Protein AF-A0A7V8DCT5-F1 (afdb_monomer)

Mean predicted aligned error: 10.14 Å

Solvent-accessible surface area (backbone atoms only — not comparable to full-atom values): 7650 Å² total; per-residue (Å²): 142,82,83,85,77,78,79,80,72,65,71,65,65,60,52,54,54,51,53,53,48,47,66,68,45,46,69,76,70,53,76,54,70,64,64,52,50,53,51,52,42,50,52,50,9,63,72,64,61,65,45,73,66,55,34,66,76,39,29,80,82,31,37,78,37,49,29,67,41,37,35,14,26,73,47,79,93,45,23,16,45,68,48,36,87,88,39,40,39,43,50,80,48,48,91,79,48,75,81,33,76,47,57,100,87,38,50,39,45,56,30,37,29,32,31,65,30,69,55,98,91,22,42,27,29,36,70,77,48,60,85,86,119

Radius of gyration: 25.05 Å; Cα contacts (8 Å, |Δi|>4): 215; chains: 1; bounding box: 67×55×59 Å

pLDDT: mean 85.25, std 15.16, range [41.59, 98.0]

Foldseek 3Di:
DDDDDPPPPPVVVVVVVVVVVCVVCVVVPDDPPLNVVVVVLVVQQVVVVDDLVNCLVCVPVQAQHKHKFFWAAPDQFCIATQLDSLATEHEPPVVVDDHHCADPVGRGFIFIWRFHGDDPSYTYIYTRDGPPD

Secondary structure (DSSP, 8-state):
----------HHHHHHHHHHHHHHHTTTTSPPHHHHHHHHHHHHHHHH---HHHHHH-HHHHTT-EEEEEEEESSTT-EEETT-TTSBEEETTGGGSPPB--BTTBS-EEEEEEEEEEETTEEEEEEEEETT-

Structure (mmCIF, N/CA/C/O backbone):
data_AF-A0A7V8DCT5-F1
#
_entry.id   AF-A0A7V8DCT5-F1
#
loop_
_atom_site.group_PDB
_atom_site.id
_atom_site.type_symbol
_atom_site.label_atom_id
_atom_site.label_alt_id
_atom_site.label_comp_id
_atom_site.label_asym_id
_atom_site.label_entity_id
_atom_site.label_seq_id
_atom_site.pdbx_PDB_ins_code
_atom_site.Cartn_x
_atom_site.Cartn_y
_atom_site.Cartn_z
_atom_site.occupancy
_atom_site.B_iso_or_equiv
_atom_site.auth_seq_id
_atom_site.auth_comp_id
_atom_site.auth_asym_id
_atom_site.auth_atom_id
_atom_site.pdbx_PDB_model_num
ATOM 1 N N . MET A 1 1 ? 51.865 39.868 -45.586 1.00 43.44 1 MET A N 1
ATOM 2 C CA . MET A 1 1 ? 50.441 40.203 -45.351 1.00 43.44 1 MET A CA 1
ATOM 3 C C . MET A 1 1 ? 49.545 39.159 -46.020 1.00 43.44 1 MET A C 1
ATOM 5 O O . MET A 1 1 ? 49.463 39.151 -47.240 1.00 43.44 1 MET A O 1
ATOM 9 N N . LYS A 1 2 ? 48.899 38.256 -45.267 1.00 41.59 2 LYS A N 1
ATOM 10 C CA . LYS A 1 2 ? 47.863 37.342 -45.792 1.00 41.59 2 LYS A CA 1
ATOM 11 C C . LYS A 1 2 ? 46.601 37.512 -44.948 1.00 41.59 2 LYS A C 1
ATOM 13 O O . LYS A 1 2 ? 46.637 37.350 -43.734 1.00 41.59 2 LYS A O 1
ATOM 18 N N . ARG A 1 3 ? 45.531 37.960 -45.610 1.00 44.72 3 ARG A N 1
ATOM 19 C CA . ARG A 1 3 ? 44.260 38.377 -45.010 1.00 44.72 3 ARG A CA 1
ATOM 20 C C . ARG A 1 3 ? 43.540 37.201 -44.346 1.00 44.72 3 ARG A C 1
ATOM 22 O O . ARG A 1 3 ? 43.322 36.170 -44.978 1.00 44.72 3 ARG A O 1
ATOM 29 N N . LEU A 1 4 ? 43.113 37.435 -43.106 1.00 49.56 4 LEU A N 1
ATOM 30 C CA . LEU A 1 4 ? 42.061 36.714 -42.389 1.00 49.56 4 LEU A CA 1
ATOM 31 C C . LEU A 1 4 ? 40.833 36.536 -43.304 1.00 49.56 4 LEU A C 1
ATOM 33 O O . LEU A 1 4 ? 40.176 37.520 -43.649 1.00 49.56 4 LEU A O 1
ATOM 37 N N . LYS A 1 5 ? 40.487 35.298 -43.670 1.00 48.06 5 LYS A N 1
ATOM 38 C CA . LYS A 1 5 ? 39.130 34.969 -44.124 1.00 48.06 5 LYS A CA 1
ATOM 39 C C . LYS A 1 5 ? 38.357 34.480 -42.905 1.00 48.06 5 LYS A C 1
ATOM 41 O O . LYS A 1 5 ? 38.504 33.338 -42.484 1.00 48.06 5 LYS A O 1
ATOM 46 N N . ARG A 1 6 ? 37.580 35.392 -42.312 1.00 47.16 6 ARG A N 1
ATOM 47 C CA . ARG A 1 6 ? 36.560 35.072 -41.310 1.00 47.16 6 ARG A CA 1
ATOM 48 C C . ARG A 1 6 ? 35.582 34.095 -41.956 1.00 47.16 6 ARG A C 1
ATOM 50 O O . ARG A 1 6 ? 34.865 34.463 -42.883 1.00 47.16 6 ARG A O 1
ATOM 57 N N . PHE A 1 7 ? 35.606 32.854 -41.487 1.00 48.16 7 PHE A N 1
ATOM 58 C CA . PHE A 1 7 ? 34.558 31.879 -41.733 1.00 48.16 7 PHE A CA 1
ATOM 59 C C . PHE A 1 7 ? 33.264 32.448 -41.147 1.00 48.16 7 PHE A C 1
ATOM 61 O O . PHE A 1 7 ? 33.046 32.420 -39.938 1.00 48.16 7 PHE A O 1
ATOM 68 N N . VAL A 1 8 ? 32.423 33.017 -42.006 1.00 51.81 8 VAL A N 1
ATOM 69 C CA . VAL A 1 8 ? 31.018 33.260 -41.689 1.00 51.81 8 VAL A CA 1
ATOM 70 C C . VAL A 1 8 ? 30.357 31.884 -41.730 1.00 51.81 8 VAL A C 1
ATOM 72 O O . VAL A 1 8 ? 29.821 31.467 -42.753 1.00 51.81 8 VAL A O 1
ATOM 75 N N . LEU A 1 9 ? 30.503 31.124 -40.639 1.00 48.97 9 LEU A N 1
ATOM 76 C CA . LEU A 1 9 ? 29.690 29.937 -40.411 1.00 48.97 9 LEU A CA 1
ATOM 77 C C . LEU A 1 9 ? 28.242 30.418 -40.324 1.00 48.97 9 LEU A C 1
ATOM 79 O O . LEU A 1 9 ? 27.885 31.206 -39.450 1.00 48.97 9 LEU A O 1
ATOM 83 N N . CYS A 1 10 ? 27.440 29.984 -41.289 1.00 46.53 10 CYS A N 1
ATOM 84 C CA . CYS A 1 10 ? 26.032 30.312 -41.397 1.00 46.53 10 CYS A CA 1
ATOM 85 C C . CYS A 1 10 ? 25.311 29.850 -40.109 1.00 46.53 10 CYS A C 1
ATOM 87 O O . CYS A 1 10 ? 25.300 28.648 -39.831 1.00 46.53 10 CYS A O 1
ATOM 89 N N . PRO A 1 11 ? 24.712 30.752 -39.309 1.00 54.72 11 PRO A N 1
ATOM 90 C CA . PRO A 1 11 ? 24.060 30.397 -38.041 1.00 54.72 11 PRO A CA 1
ATOM 91 C C . PRO A 1 11 ? 22.821 29.498 -38.225 1.00 54.72 11 PRO A C 1
ATOM 93 O O . PRO A 1 11 ? 22.296 28.945 -37.262 1.00 54.72 11 PRO A O 1
ATOM 96 N N . THR A 1 12 ? 22.363 29.315 -39.465 1.00 55.81 12 THR A N 1
ATOM 97 C CA . THR A 1 12 ? 21.186 28.516 -39.826 1.00 55.81 12 THR A CA 1
ATOM 98 C C . THR A 1 12 ? 21.412 27.009 -39.689 1.00 55.81 12 THR A C 1
ATOM 100 O O . THR A 1 12 ? 20.497 26.296 -39.285 1.00 55.81 12 THR A O 1
ATOM 103 N N . ALA A 1 13 ? 22.628 26.513 -39.945 1.00 57.75 13 ALA A N 1
ATOM 104 C CA . ALA A 1 13 ? 22.935 25.084 -39.835 1.00 57.75 13 ALA A CA 1
ATOM 105 C C . ALA A 1 13 ? 22.945 24.597 -38.372 1.00 57.75 13 ALA A C 1
ATOM 107 O O . ALA A 1 13 ? 22.503 23.487 -38.082 1.00 57.75 13 ALA A O 1
ATOM 108 N N . GLY A 1 14 ? 23.390 25.448 -37.439 1.00 61.28 14 GLY A N 1
ATOM 109 C CA . GLY A 1 14 ? 23.377 25.138 -36.006 1.00 61.28 14 GLY A CA 1
ATOM 110 C C . GLY A 1 14 ? 21.962 25.066 -35.423 1.00 61.28 14 GLY A C 1
ATOM 111 O O . GLY A 1 14 ? 21.663 24.169 -34.639 1.00 61.28 14 GLY A O 1
ATOM 112 N N . LEU A 1 15 ? 21.065 25.959 -35.855 1.00 67.38 15 LEU A N 1
ATOM 113 C CA . LEU A 1 15 ? 19.668 25.974 -35.405 1.00 67.38 15 LEU A CA 1
ATOM 114 C C . LEU A 1 15 ? 18.887 24.738 -35.873 1.00 6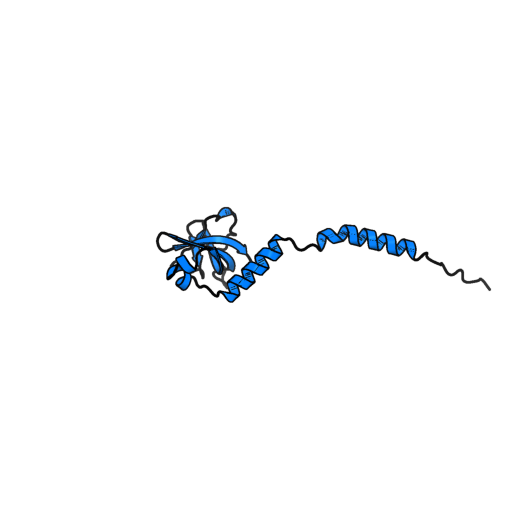7.38 15 LEU A C 1
ATOM 116 O O . LEU A 1 15 ? 18.123 24.174 -35.094 1.00 67.38 15 LEU A O 1
ATOM 120 N N . ALA A 1 16 ? 19.118 24.276 -37.105 1.00 74.56 16 ALA A N 1
ATOM 121 C CA . ALA A 1 16 ? 18.476 23.068 -37.625 1.00 74.56 16 ALA A CA 1
ATOM 122 C C . ALA A 1 16 ? 18.895 21.803 -36.852 1.00 74.56 16 ALA A C 1
ATOM 124 O O . ALA A 1 16 ? 18.053 20.960 -36.540 1.00 74.56 16 ALA A O 1
ATOM 125 N N . ALA A 1 17 ? 20.176 21.692 -36.486 1.00 75.31 17 ALA A N 1
ATOM 126 C CA . ALA A 1 17 ? 20.683 20.571 -35.697 1.00 75.31 17 ALA A CA 1
ATOM 127 C C . ALA A 1 17 ? 20.102 20.549 -34.271 1.00 75.31 17 ALA A C 1
ATOM 129 O O . ALA A 1 17 ? 19.712 19.489 -33.786 1.00 75.31 17 ALA A O 1
ATOM 130 N N . ILE A 1 18 ? 19.976 21.713 -33.621 1.00 77.12 18 ILE A N 1
ATOM 131 C C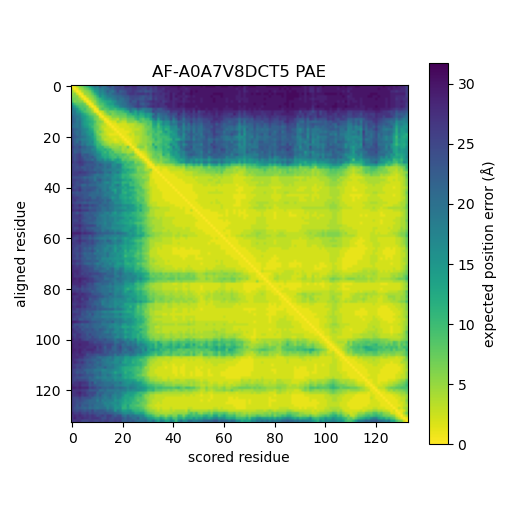A . ILE A 1 18 ? 19.350 21.824 -32.294 1.00 77.12 18 ILE A CA 1
ATOM 132 C C . ILE A 1 18 ? 17.860 21.472 -32.366 1.00 77.12 18 ILE A C 1
ATOM 134 O O . ILE A 1 18 ? 17.367 20.738 -31.516 1.00 77.12 18 ILE A O 1
ATOM 138 N N . PHE A 1 19 ? 17.143 21.939 -33.391 1.00 76.81 19 PHE A N 1
ATOM 139 C CA . PHE A 1 19 ? 15.718 21.641 -33.559 1.00 76.81 19 PHE A CA 1
ATOM 140 C C . PHE A 1 19 ? 15.459 20.140 -33.767 1.00 76.81 19 PHE A C 1
ATOM 142 O O . PHE A 1 19 ? 14.545 19.578 -33.164 1.00 76.81 19 PHE A O 1
ATOM 149 N N . LEU A 1 20 ? 16.311 19.466 -34.549 1.00 79.81 20 LEU A N 1
ATOM 150 C CA . LEU A 1 20 ? 16.275 18.010 -34.715 1.00 79.81 20 LEU A CA 1
ATOM 151 C C . LEU A 1 20 ? 16.604 17.267 -33.413 1.00 79.81 20 LEU A C 1
ATOM 153 O O . LEU A 1 20 ? 15.927 16.291 -33.096 1.00 79.81 20 LEU A O 1
ATOM 157 N N . LEU A 1 21 ? 17.579 17.749 -32.631 1.00 79.62 21 LEU A N 1
ATOM 158 C CA . LEU A 1 21 ? 17.883 17.194 -31.308 1.00 79.62 21 LEU A CA 1
ATOM 159 C C . LEU A 1 21 ? 16.695 17.331 -30.349 1.00 79.62 21 LEU A C 1
ATOM 161 O O . LEU A 1 21 ? 16.351 16.368 -29.676 1.00 79.62 21 LEU A O 1
ATOM 165 N N . VAL A 1 22 ? 16.042 18.495 -30.300 1.00 78.62 22 VAL A N 1
ATOM 166 C CA . VAL A 1 22 ? 14.882 18.736 -29.423 1.00 78.62 22 VAL A CA 1
ATOM 167 C C . VAL A 1 22 ? 13.683 17.880 -29.837 1.00 78.62 22 VAL A C 1
ATOM 169 O O . VAL A 1 22 ? 12.982 17.370 -28.969 1.00 78.62 22 VAL A O 1
ATOM 172 N N . LEU A 1 23 ? 13.461 17.656 -31.135 1.00 79.94 23 LEU A N 1
ATOM 173 C CA . LEU A 1 23 ? 12.421 16.736 -31.612 1.00 79.94 23 LEU A CA 1
ATOM 174 C C . LEU A 1 23 ? 12.717 15.274 -31.249 1.00 79.94 23 LEU A C 1
ATOM 176 O O . LEU A 1 23 ? 11.791 14.539 -30.913 1.00 79.94 23 LEU A O 1
ATOM 180 N N . TRP A 1 24 ? 13.988 14.865 -31.266 1.00 77.19 24 TRP A N 1
ATOM 181 C CA . TRP A 1 24 ? 14.414 13.520 -30.861 1.00 77.19 24 TRP A CA 1
ATOM 182 C C . TRP A 1 24 ? 14.413 13.308 -29.339 1.00 77.19 24 TRP A C 1
ATOM 184 O O . TRP A 1 24 ? 14.064 12.227 -28.873 1.00 77.19 24 TRP A O 1
ATOM 194 N N . LEU A 1 25 ? 14.769 14.329 -28.554 1.00 76.75 25 LEU A N 1
ATOM 195 C CA . LEU A 1 25 ? 14.819 14.280 -27.083 1.00 76.75 25 LEU A CA 1
ATOM 196 C C . LEU A 1 25 ? 13.496 14.665 -26.411 1.00 76.75 25 LEU A C 1
ATOM 198 O O . LEU A 1 25 ? 13.278 14.335 -25.248 1.00 76.75 25 LEU A O 1
ATOM 202 N N . GLY A 1 26 ? 12.596 15.340 -27.124 1.00 67.06 26 GLY A N 1
ATOM 203 C CA . GLY A 1 26 ? 11.290 15.767 -26.624 1.00 67.06 26 GLY A CA 1
ATOM 204 C C . GLY A 1 26 ? 10.434 14.631 -26.0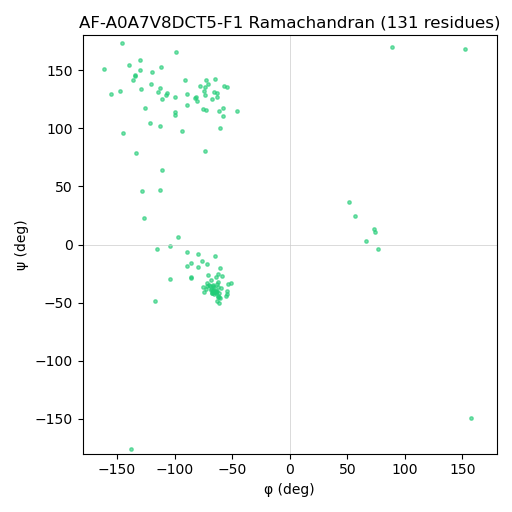44 1.00 67.06 26 GLY A C 1
ATOM 205 O O . GLY A 1 26 ? 9.859 14.825 -24.973 1.00 67.06 26 GLY A O 1
ATOM 206 N N . PRO A 1 27 ? 10.366 13.438 -26.669 1.00 67.12 27 PRO A N 1
ATOM 207 C CA . PRO A 1 27 ? 9.688 12.279 -26.093 1.00 67.12 27 PRO A CA 1
ATOM 208 C C . PRO A 1 27 ? 10.330 11.801 -24.786 1.00 67.12 27 PRO A C 1
ATOM 210 O O . PRO A 1 27 ? 9.613 11.380 -23.886 1.00 67.12 27 PRO A O 1
ATOM 213 N N . LEU A 1 28 ? 11.656 11.915 -24.658 1.00 64.81 28 LEU A N 1
ATOM 214 C CA . LEU A 1 28 ? 12.408 11.499 -23.470 1.00 64.81 28 LEU A CA 1
ATOM 215 C C . LEU A 1 28 ? 12.160 12.415 -22.259 1.00 64.81 28 LEU A C 1
ATOM 217 O O . LEU A 1 28 ? 12.299 11.992 -21.117 1.00 64.81 28 LEU A O 1
ATOM 221 N N . LEU A 1 29 ? 11.796 13.676 -22.509 1.00 65.75 29 LEU A N 1
ATOM 222 C CA . LEU A 1 29 ? 11.497 14.675 -21.478 1.00 65.75 29 LEU A CA 1
ATOM 223 C C . LEU A 1 29 ? 10.020 14.681 -21.052 1.00 65.75 29 LEU A C 1
ATOM 225 O O . LEU A 1 29 ? 9.652 15.398 -20.118 1.00 65.75 29 LEU A O 1
ATOM 229 N N . ARG A 1 30 ? 9.154 13.905 -21.718 1.00 65.94 30 ARG A N 1
ATOM 230 C CA . ARG A 1 30 ? 7.752 13.772 -21.312 1.00 65.94 30 ARG A CA 1
ATOM 231 C C . ARG A 1 30 ? 7.670 12.882 -20.080 1.00 65.94 30 ARG A C 1
ATOM 233 O O . ARG A 1 30 ? 7.988 11.699 -20.119 1.00 65.94 30 ARG A O 1
ATOM 240 N N . THR A 1 31 ? 7.206 13.461 -18.980 1.00 66.94 31 THR A N 1
ATOM 241 C CA . THR A 1 31 ? 6.832 12.700 -17.788 1.00 66.94 31 THR A CA 1
ATOM 242 C C . THR A 1 31 ? 5.666 11.783 -18.147 1.00 66.94 31 THR A C 1
ATOM 244 O O . THR A 1 31 ? 4.667 12.254 -18.692 1.00 66.94 31 THR A O 1
ATOM 247 N N . SER A 1 32 ? 5.799 10.483 -17.862 1.00 78.94 32 SER A N 1
ATOM 248 C CA . SER A 1 32 ? 4.709 9.524 -18.071 1.00 78.94 32 SER A CA 1
ATOM 249 C C . SER A 1 32 ? 3.448 10.007 -17.335 1.00 78.94 32 SER A C 1
ATOM 251 O O . SER A 1 32 ? 3.566 10.447 -16.184 1.00 78.94 32 SER A O 1
ATOM 253 N N . PRO A 1 33 ? 2.254 9.952 -17.957 1.00 82.44 33 PRO A N 1
ATOM 254 C CA . PRO A 1 33 ? 0.999 10.278 -17.279 1.00 82.44 33 PRO A CA 1
ATOM 255 C C . PRO A 1 33 ? 0.813 9.465 -15.988 1.00 82.44 33 PRO A C 1
ATOM 257 O O . PRO A 1 33 ? 0.362 10.028 -14.994 1.00 82.44 33 PRO A O 1
ATOM 260 N N . GLU A 1 34 ? 1.280 8.214 -15.954 1.00 84.06 34 GLU A N 1
ATOM 261 C CA . GLU A 1 34 ? 1.249 7.357 -14.759 1.00 84.06 34 GLU A CA 1
ATOM 262 C C . GLU A 1 34 ? 2.084 7.940 -13.611 1.00 84.06 34 GLU A C 1
ATOM 264 O O . GLU A 1 34 ? 1.623 8.046 -12.482 1.00 84.06 34 GLU A O 1
ATOM 269 N N . LEU A 1 35 ? 3.295 8.439 -13.894 1.00 83.19 35 LEU A N 1
ATOM 270 C CA . LEU A 1 35 ? 4.142 9.075 -12.874 1.00 83.19 35 LEU A CA 1
ATOM 271 C C . LEU A 1 35 ? 3.521 10.354 -12.305 1.00 83.19 35 LEU A C 1
ATOM 273 O O . LEU A 1 35 ? 3.849 10.760 -11.186 1.00 83.19 35 LEU A O 1
ATOM 277 N N . LYS A 1 36 ? 2.687 11.041 -13.090 1.00 88.19 36 LYS A N 1
ATOM 278 C CA . LYS A 1 36 ? 1.946 12.212 -12.618 1.00 88.19 36 LYS A CA 1
ATOM 279 C C . LYS A 1 36 ? 0.789 11.784 -11.717 1.00 88.19 36 LYS A C 1
ATOM 281 O O . LYS A 1 36 ? 0.571 12.415 -10.685 1.00 88.19 36 LYS A O 1
ATOM 286 N N . GLU A 1 37 ? 0.090 10.717 -12.085 1.00 91.44 37 GLU A N 1
ATOM 287 C CA . GLU A 1 37 ? -0.985 10.136 -11.287 1.00 91.44 37 GLU A CA 1
ATOM 288 C C . GLU A 1 37 ? -0.476 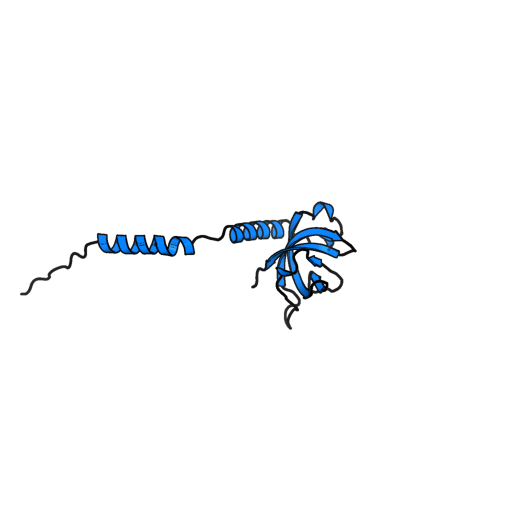9.597 -9.946 1.00 91.44 37 GLU A C 1
ATOM 290 O O . GLU A 1 37 ? -0.984 10.013 -8.907 1.00 91.44 37 GLU A O 1
ATOM 295 N N . TYR A 1 38 ? 0.601 8.806 -9.938 1.00 90.75 38 TYR A N 1
ATOM 296 C CA . TYR A 1 38 ? 1.205 8.310 -8.698 1.00 90.75 38 TYR A CA 1
ATOM 297 C C . TYR A 1 38 ? 1.682 9.441 -7.790 1.00 90.75 38 TYR A C 1
ATOM 299 O O . TYR A 1 38 ? 1.510 9.370 -6.578 1.00 90.75 38 TYR A O 1
ATOM 307 N N . ARG A 1 39 ? 2.234 10.527 -8.349 1.00 91.25 39 ARG A N 1
ATOM 308 C CA . ARG A 1 39 ? 2.598 11.706 -7.549 1.00 91.25 39 ARG A CA 1
ATOM 309 C C . ARG A 1 39 ? 1.393 12.384 -6.908 1.00 91.25 39 ARG A C 1
ATOM 311 O O . ARG A 1 39 ? 1.493 12.788 -5.755 1.00 91.25 39 ARG A O 1
ATOM 318 N N . ARG A 1 40 ? 0.276 12.498 -7.631 1.00 94.44 40 ARG A N 1
ATOM 319 C CA . ARG A 1 40 ? -0.977 13.021 -7.071 1.00 94.44 40 ARG A CA 1
ATOM 320 C C . ARG A 1 40 ? -1.466 12.130 -5.929 1.00 94.44 40 ARG A C 1
ATOM 322 O O . ARG A 1 40 ? -1.714 12.633 -4.843 1.00 94.44 40 ARG A O 1
ATOM 329 N N . MET A 1 41 ? -1.533 10.819 -6.158 1.00 95.69 41 MET A N 1
ATOM 330 C CA . MET A 1 41 ? -1.976 9.852 -5.151 1.00 95.69 41 MET A CA 1
ATOM 331 C C . MET A 1 41 ? -1.061 9.813 -3.923 1.00 95.69 41 MET A C 1
ATOM 333 O O . MET A 1 41 ? -1.555 9.671 -2.814 1.00 95.69 41 MET A O 1
ATOM 337 N N . LEU A 1 42 ? 0.256 9.968 -4.098 1.00 94.50 42 LEU A N 1
ATOM 338 C CA . LEU A 1 42 ? 1.198 10.099 -2.983 1.00 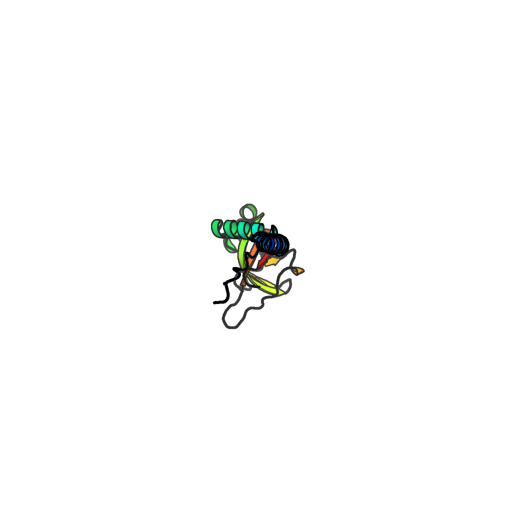94.50 42 LEU A CA 1
ATOM 339 C C . LEU A 1 42 ? 0.897 11.339 -2.137 1.00 94.50 42 LEU A C 1
ATOM 341 O O . LEU A 1 42 ? 0.870 11.228 -0.918 1.00 94.50 42 LEU A O 1
ATOM 345 N N . GLY A 1 43 ? 0.639 12.488 -2.771 1.00 94.69 43 GLY A N 1
ATOM 346 C CA . GLY A 1 43 ? 0.236 13.701 -2.056 1.00 94.69 43 GLY A CA 1
ATOM 347 C C . GLY A 1 43 ? -1.067 13.498 -1.282 1.00 94.69 43 GLY A C 1
ATOM 348 O O . GLY A 1 43 ? -1.129 13.800 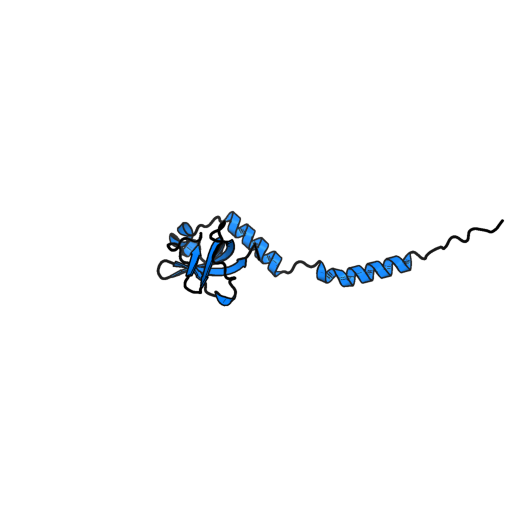-0.097 1.00 94.69 43 GLY A O 1
ATOM 349 N N . GLU A 1 44 ? -2.072 12.892 -1.916 1.00 96.19 44 GLU A N 1
ATOM 350 C CA . GLU A 1 44 ? -3.348 12.569 -1.262 1.00 96.19 44 GLU A CA 1
ATOM 351 C C . GLU A 1 44 ? -3.169 11.593 -0.091 1.00 96.19 44 GLU A C 1
ATOM 353 O O . GLU A 1 44 ? -3.759 11.789 0.967 1.00 96.19 44 GLU A O 1
ATOM 358 N N . ALA A 1 45 ? -2.332 10.566 -0.239 1.00 96.00 45 ALA A N 1
ATOM 359 C CA . ALA A 1 45 ? -2.041 9.613 0.828 1.00 96.00 45 ALA A CA 1
ATOM 360 C C . ALA A 1 45 ? -1.342 10.272 2.029 1.00 96.00 45 ALA A C 1
ATOM 362 O O . ALA A 1 45 ? -1.679 9.975 3.177 1.00 96.00 45 ALA A O 1
ATOM 363 N N . GLU A 1 46 ? -0.383 11.165 1.770 1.00 94.50 46 GLU A N 1
ATOM 364 C CA . GLU A 1 46 ? 0.327 11.928 2.801 1.00 94.50 46 GLU A CA 1
ATOM 365 C C . GLU A 1 46 ? -0.610 12.909 3.526 1.00 94.50 46 GLU A C 1
ATOM 367 O O . GLU A 1 46 ? -0.547 13.012 4.750 1.00 94.50 46 GLU A O 1
ATOM 372 N N . GLU A 1 47 ? -1.517 13.576 2.804 1.00 96.62 47 GLU A N 1
ATOM 373 C CA . GLU A 1 47 ? -2.530 14.471 3.384 1.00 96.62 47 GLU A CA 1
ATOM 374 C C . GLU A 1 47 ? -3.569 13.721 4.224 1.00 96.62 47 GLU A C 1
ATOM 376 O O . GLU A 1 47 ? -3.965 14.187 5.293 1.00 96.62 47 GLU A O 1
ATOM 381 N N . LEU A 1 48 ? -4.018 12.558 3.747 1.00 95.62 48 LEU A N 1
ATOM 382 C CA . LEU A 1 48 ? -4.999 11.734 4.447 1.00 95.62 48 LEU A CA 1
ATOM 383 C C . LEU A 1 48 ? -4.426 11.114 5.722 1.00 95.62 48 LEU A C 1
ATOM 385 O O . LEU A 1 48 ? -5.164 10.945 6.692 1.00 95.62 48 LEU A O 1
ATOM 389 N N . GLY A 1 49 ? -3.143 10.732 5.711 1.00 94.56 49 GLY A N 1
ATOM 390 C CA . GLY A 1 49 ? -2.456 10.169 6.875 1.00 94.56 49 GLY A CA 1
ATOM 391 C C . GLY A 1 49 ? -3.127 8.916 7.451 1.00 94.56 49 GLY A C 1
ATOM 392 O O . GLY A 1 49 ? -2.992 8.638 8.642 1.00 94.56 49 GLY A O 1
ATOM 393 N N . LEU A 1 50 ? -3.887 8.179 6.632 1.00 95.88 50 LEU A N 1
ATOM 394 C CA . LEU A 1 50 ? -4.609 6.987 7.072 1.00 95.88 50 LEU A CA 1
ATOM 395 C C . LEU A 1 50 ? -3.621 5.921 7.531 1.00 95.88 50 LEU A C 1
ATOM 397 O O . LEU A 1 50 ? -2.691 5.575 6.803 1.00 95.88 50 LEU A O 1
ATOM 401 N N . THR A 1 51 ? -3.848 5.367 8.718 1.00 96.12 51 THR A N 1
ATOM 402 C CA . THR A 1 51 ? -3.053 4.261 9.253 1.00 96.12 51 THR A CA 1
ATOM 403 C C . THR A 1 51 ? -3.773 2.936 9.037 1.00 96.12 51 THR A C 1
ATOM 405 O O . THR A 1 51 ? -4.971 2.893 8.742 1.00 96.12 51 THR A O 1
ATOM 408 N N . TYR A 1 52 ? -3.047 1.831 9.208 1.00 95.69 52 TYR A N 1
ATOM 409 C CA . TYR A 1 52 ? -3.639 0.495 9.164 1.00 95.69 52 TYR A CA 1
ATOM 410 C C . TYR A 1 52 ? -4.796 0.363 10.166 1.00 95.69 52 TYR A C 1
ATOM 412 O O . TYR A 1 52 ? -5.864 -0.143 9.838 1.00 95.69 52 TYR A O 1
ATOM 420 N N . GLU A 1 53 ? -4.600 0.863 11.384 1.00 95.50 53 GLU A N 1
ATOM 421 C CA . GLU A 1 53 ? -5.576 0.804 12.467 1.00 95.50 53 GLU A CA 1
ATOM 422 C C . GLU A 1 53 ? -6.806 1.656 12.170 1.00 95.50 53 GLU A C 1
ATOM 424 O O . GLU A 1 53 ? -7.920 1.202 12.417 1.00 95.50 53 GLU A O 1
ATOM 429 N N . SER A 1 54 ? -6.632 2.860 11.611 1.00 95.31 54 SER A N 1
ATOM 430 C CA . SER A 1 54 ? -7.774 3.705 11.257 1.00 95.31 54 SER A CA 1
ATOM 431 C C . SER A 1 54 ? -8.573 3.112 10.096 1.00 95.31 54 SER A C 1
ATOM 433 O O . SER A 1 54 ? -9.799 3.144 10.127 1.00 95.31 54 SER A O 1
ATOM 435 N N . ALA A 1 55 ? -7.896 2.518 9.106 1.00 95.25 55 ALA A N 1
ATOM 436 C CA . ALA A 1 55 ? -8.548 1.829 7.994 1.00 95.25 55 ALA A CA 1
ATOM 437 C C . ALA A 1 55 ? -9.289 0.559 8.440 1.00 95.25 55 ALA A C 1
ATOM 439 O O . ALA A 1 55 ? -10.348 0.240 7.905 1.00 95.25 55 ALA A O 1
ATOM 440 N N . LEU A 1 56 ? -8.756 -0.154 9.435 1.00 94.62 56 LEU A N 1
ATOM 441 C CA . LEU A 1 56 ? -9.416 -1.319 10.018 1.00 94.62 56 LEU A CA 1
ATOM 442 C C . LEU A 1 56 ? -10.620 -0.921 10.887 1.00 94.62 56 LEU A C 1
ATOM 444 O O .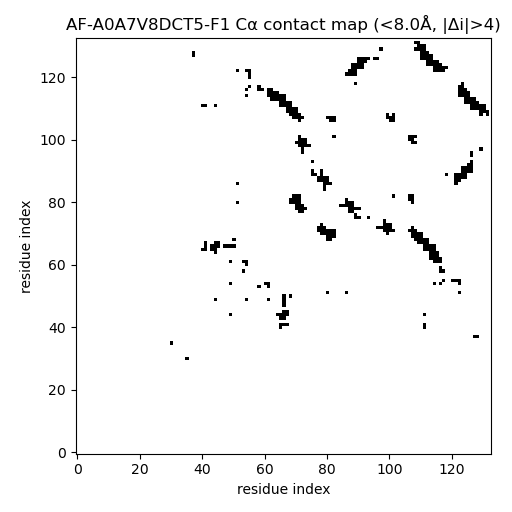 LEU A 1 56 ? -11.634 -1.617 10.875 1.00 94.62 56 LEU A O 1
ATOM 448 N N . ALA A 1 57 ? -10.509 0.179 11.637 1.00 94.94 57 ALA A N 1
ATOM 449 C CA . ALA A 1 57 ? -11.560 0.671 12.527 1.00 94.94 57 ALA A CA 1
ATOM 450 C C . ALA A 1 57 ? -12.751 1.280 11.772 1.00 94.94 57 ALA A C 1
ATOM 452 O O . ALA A 1 57 ? -13.889 1.111 12.206 1.00 94.94 57 ALA A O 1
ATOM 453 N N . ASP A 1 58 ? -12.502 1.957 10.647 1.00 94.94 58 ASP A N 1
ATOM 454 C CA . ASP A 1 58 ? -13.544 2.516 9.781 1.00 94.94 58 ASP A CA 1
ATOM 455 C C . ASP A 1 58 ? -13.277 2.205 8.293 1.00 94.94 58 ASP A C 1
ATOM 457 O O . ASP A 1 58 ? -12.811 3.056 7.526 1.00 94.94 58 ASP A O 1
ATOM 461 N N . PRO A 1 59 ? -13.588 0.971 7.851 1.00 93.00 59 PRO A N 1
ATOM 462 C CA . PRO A 1 59 ? -13.334 0.532 6.479 1.00 93.00 59 PRO A CA 1
ATOM 463 C C . PRO A 1 59 ? -14.110 1.337 5.438 1.00 93.00 59 PRO A C 1
ATOM 465 O O . PRO A 1 59 ? -13.630 1.534 4.324 1.00 93.00 59 PRO A O 1
ATOM 468 N N . GLY A 1 60 ? -15.311 1.806 5.794 1.00 93.62 60 GLY A N 1
ATOM 469 C CA . GLY A 1 60 ? -16.184 2.544 4.886 1.00 93.62 60 GLY A CA 1
ATOM 470 C C . GLY A 1 60 ? -15.601 3.901 4.508 1.00 93.62 60 GLY A C 1
ATOM 471 O O . GLY A 1 60 ? -15.653 4.282 3.341 1.00 93.62 60 GLY A O 1
ATOM 472 N N . SER A 1 61 ? -14.999 4.612 5.467 1.00 93.81 61 SER A N 1
ATOM 473 C CA . SER A 1 61 ? -14.335 5.882 5.171 1.00 93.81 61 SER A CA 1
ATOM 474 C C . SER A 1 61 ? -12.943 5.713 4.566 1.00 93.81 61 SER A C 1
ATOM 476 O O . SER A 1 61 ? -12.452 6.661 3.951 1.00 93.81 61 SER A O 1
ATOM 478 N N . ALA A 1 62 ? -12.305 4.549 4.713 1.00 95.62 62 ALA A N 1
ATOM 479 C CA . ALA A 1 62 ? -11.004 4.254 4.118 1.00 95.62 62 ALA A CA 1
ATOM 480 C C . ALA A 1 62 ? -11.095 3.727 2.674 1.00 95.62 62 ALA A C 1
ATOM 482 O O . ALA A 1 62 ? -10.171 3.944 1.893 1.00 95.62 62 ALA A O 1
ATOM 483 N N . ALA A 1 63 ? -12.192 3.066 2.300 1.00 96.81 63 ALA A N 1
ATOM 484 C CA . ALA A 1 63 ? -12.368 2.488 0.971 1.00 96.81 63 ALA A CA 1
ATOM 485 C C . ALA A 1 63 ? -12.221 3.529 -0.158 1.00 96.81 63 ALA A C 1
ATOM 487 O O . ALA A 1 63 ? -12.736 4.645 -0.094 1.00 96.81 63 ALA A O 1
ATOM 488 N N . GLY A 1 64 ? -11.501 3.145 -1.211 1.00 96.50 64 GLY A N 1
ATOM 489 C CA . GLY A 1 64 ? -11.166 3.963 -2.375 1.00 96.50 64 GLY A CA 1
ATOM 490 C C . GLY A 1 64 ? -10.048 4.984 -2.153 1.00 96.50 64 GLY A C 1
ATOM 491 O O . GLY A 1 64 ? -9.674 5.665 -3.106 1.00 96.50 64 GLY A O 1
ATOM 492 N N . LYS A 1 65 ? -9.509 5.118 -0.934 1.00 97.56 65 LYS A N 1
ATOM 493 C CA . LYS A 1 65 ? -8.486 6.125 -0.637 1.00 97.56 65 LYS A CA 1
ATOM 494 C C . LYS A 1 65 ? -7.066 5.596 -0.851 1.00 97.56 65 LYS A C 1
ATOM 496 O O . LYS A 1 65 ? -6.788 4.442 -0.502 1.00 97.56 65 LYS A O 1
ATOM 501 N N . PRO A 1 66 ? -6.156 6.435 -1.380 1.00 97.62 66 PRO A N 1
ATOM 502 C CA . PRO A 1 66 ? -4.748 6.097 -1.458 1.00 97.62 66 PRO A CA 1
ATOM 503 C C . PRO A 1 66 ? -4.108 6.158 -0.065 1.00 97.62 66 PRO A C 1
ATOM 505 O O . PRO A 1 66 ? -4.410 7.042 0.738 1.00 97.62 66 PRO A O 1
ATOM 508 N N . VAL A 1 67 ? -3.203 5.225 0.211 1.00 97.19 67 VAL A N 1
ATOM 509 C CA . VAL A 1 67 ? -2.407 5.161 1.440 1.00 97.19 67 VAL A CA 1
ATOM 510 C C . VAL A 1 67 ? -0.951 4.872 1.104 1.00 97.19 67 VAL A C 1
ATOM 512 O O . VAL A 1 67 ? -0.648 4.138 0.164 1.00 97.19 67 VAL A O 1
ATOM 515 N N . LEU A 1 68 ? -0.042 5.446 1.887 1.00 96.25 68 LEU A N 1
ATOM 516 C CA . LEU A 1 68 ? 1.389 5.193 1.790 1.00 96.25 68 LEU A CA 1
ATOM 517 C C . LEU A 1 68 ? 1.821 4.463 3.054 1.00 96.25 68 LEU A C 1
ATOM 519 O O . LEU A 1 68 ? 1.953 5.079 4.111 1.00 96.25 68 LEU A O 1
ATOM 523 N N . TRP A 1 69 ? 2.013 3.151 2.954 1.00 95.94 69 TRP A N 1
ATOM 524 C CA . TRP A 1 69 ? 2.389 2.316 4.093 1.00 95.94 69 TRP A CA 1
ATOM 525 C C . TRP A 1 69 ? 3.724 1.633 3.858 1.00 95.94 69 TRP A C 1
ATOM 527 O O . TRP A 1 69 ? 4.059 1.250 2.740 1.00 95.94 69 TRP A O 1
ATOM 537 N N . CYS A 1 70 ? 4.461 1.415 4.943 1.00 94.25 70 CYS A N 1
ATOM 538 C CA . CYS A 1 70 ? 5.608 0.524 4.933 1.00 94.25 70 CYS A CA 1
ATOM 539 C C . CYS A 1 70 ? 5.084 -0.912 4.862 1.00 94.25 70 CYS A C 1
ATOM 541 O O . CYS A 1 70 ? 4.398 -1.360 5.778 1.00 94.25 70 CYS A O 1
ATOM 543 N N . VAL A 1 71 ? 5.367 -1.632 3.781 1.00 95.75 71 VAL A N 1
ATOM 544 C CA . VAL A 1 71 ? 4.847 -2.979 3.537 1.00 95.75 71 VAL A CA 1
ATOM 545 C C . VAL A 1 71 ? 5.973 -3.992 3.390 1.00 95.75 71 VAL A C 1
ATOM 547 O O . VAL A 1 71 ? 7.005 -3.736 2.766 1.00 95.75 71 VAL A O 1
ATOM 550 N N . GLN A 1 72 ? 5.777 -5.157 3.994 1.00 95.62 72 GLN A N 1
ATOM 551 C CA . GLN A 1 72 ? 6.604 -6.336 3.794 1.00 95.62 72 GLN A CA 1
ATOM 552 C C . GLN A 1 72 ? 5.801 -7.351 2.979 1.00 95.62 72 GLN A C 1
ATOM 554 O O . GLN A 1 72 ? 4.673 -7.675 3.333 1.00 95.62 72 GLN A O 1
ATOM 559 N N . ASN A 1 73 ? 6.383 -7.859 1.896 1.00 95.31 73 ASN A N 1
ATOM 560 C CA . ASN A 1 73 ? 5.777 -8.872 1.036 1.00 95.31 73 ASN A CA 1
ATOM 561 C C . ASN A 1 73 ? 6.694 -10.098 0.997 1.00 95.31 73 ASN A C 1
ATOM 563 O O . ASN A 1 73 ? 7.742 -10.066 0.349 1.00 95.31 73 ASN A O 1
ATOM 567 N N . ARG A 1 74 ? 6.308 -11.167 1.705 1.00 92.38 74 ARG A N 1
ATOM 568 C CA . ARG A 1 74 ? 7.020 -12.462 1.724 1.00 92.38 74 ARG A CA 1
ATOM 569 C C . ARG A 1 74 ? 6.320 -13.546 0.895 1.00 92.38 74 ARG A C 1
ATOM 571 O O . ARG A 1 74 ? 6.813 -14.668 0.830 1.00 92.38 74 ARG A O 1
ATOM 578 N N . GLY A 1 75 ? 5.181 -13.226 0.287 1.00 92.25 75 GLY A N 1
ATOM 579 C CA . GLY A 1 75 ? 4.307 -14.152 -0.433 1.00 92.25 75 GLY A CA 1
ATOM 580 C C . GLY A 1 75 ? 2.856 -13.670 -0.405 1.00 92.25 75 GLY A C 1
ATOM 581 O O . GLY A 1 75 ? 2.533 -12.767 0.364 1.00 92.25 75 GLY A O 1
ATOM 582 N N . ALA A 1 76 ? 1.991 -14.275 -1.224 1.00 88.31 76 ALA A N 1
ATOM 583 C CA . ALA A 1 76 ? 0.604 -13.833 -1.425 1.00 88.31 76 ALA A CA 1
ATOM 584 C C . ALA A 1 76 ? -0.207 -13.719 -0.123 1.00 88.31 76 ALA A C 1
ATOM 586 O O . ALA A 1 76 ? -0.908 -12.734 0.082 1.00 88.31 76 ALA A O 1
ATOM 587 N N . ASP A 1 77 ? -0.027 -14.672 0.793 1.00 88.12 77 ASP A N 1
ATOM 588 C CA . ASP A 1 77 ? -0.723 -14.706 2.088 1.00 88.12 77 ASP A CA 1
ATOM 589 C C . ASP A 1 77 ? 0.110 -14.115 3.241 1.00 88.12 77 ASP A C 1
ATOM 591 O O . ASP A 1 77 ? -0.261 -14.200 4.412 1.00 88.12 77 ASP A O 1
ATOM 595 N N . MET A 1 78 ? 1.274 -13.540 2.924 1.00 92.19 78 MET A N 1
ATOM 596 C CA . MET A 1 78 ? 2.257 -13.030 3.885 1.00 92.19 78 MET A CA 1
ATOM 597 C C . MET A 1 78 ? 2.654 -11.591 3.550 1.00 92.19 78 MET A C 1
ATOM 599 O O . MET A 1 78 ? 3.842 -11.242 3.531 1.00 92.19 78 MET A O 1
ATOM 603 N N . VAL A 1 79 ? 1.648 -10.765 3.267 1.00 96.00 79 VAL A N 1
ATOM 604 C CA . VAL A 1 79 ? 1.808 -9.322 3.110 1.00 96.00 79 VAL A CA 1
ATOM 605 C C . VAL A 1 79 ? 1.385 -8.622 4.397 1.00 96.00 79 VAL A C 1
ATOM 607 O O . VAL A 1 79 ? 0.291 -8.862 4.909 1.00 96.00 79 VAL A O 1
ATOM 610 N N . THR A 1 80 ? 2.252 -7.768 4.941 1.00 96.38 80 THR A N 1
ATOM 611 C CA . THR A 1 80 ? 2.020 -7.107 6.232 1.00 96.38 80 THR A CA 1
ATOM 612 C C . THR A 1 80 ? 2.378 -5.628 6.220 1.00 96.38 80 THR A C 1
ATOM 614 O O . THR A 1 80 ? 3.386 -5.216 5.641 1.00 96.38 80 THR A O 1
ATOM 617 N N . ALA A 1 81 ? 1.573 -4.817 6.907 1.00 95.19 81 ALA A N 1
ATOM 618 C CA . ALA A 1 81 ? 1.898 -3.424 7.191 1.00 95.19 81 ALA A CA 1
ATOM 619 C C . ALA A 1 81 ? 2.917 -3.339 8.344 1.00 95.19 81 ALA A C 1
ATOM 621 O O . ALA A 1 81 ? 2.820 -4.053 9.341 1.00 95.19 81 ALA A O 1
ATOM 622 N N . GLY A 1 82 ? 3.927 -2.484 8.208 1.00 92.25 82 GLY A N 1
ATOM 623 C CA . GLY A 1 82 ? 5.017 -2.294 9.171 1.00 92.25 82 GLY A CA 1
ATOM 624 C C . GLY A 1 82 ? 5.957 -3.495 9.342 1.00 92.25 82 GLY A C 1
ATOM 625 O O . GLY A 1 82 ? 6.851 -3.444 10.182 1.00 92.25 82 GLY A O 1
ATOM 626 N N . GLY A 1 83 ? 5.767 -4.582 8.584 1.00 89.38 83 GLY A N 1
ATOM 627 C CA . GLY A 1 83 ? 6.441 -5.860 8.839 1.00 89.38 83 GLY A CA 1
ATOM 628 C C . GLY A 1 83 ? 5.901 -6.617 10.062 1.00 89.38 83 GLY A C 1
ATOM 629 O O . GLY A 1 83 ? 6.539 -7.566 10.514 1.00 89.38 83 GLY A O 1
ATOM 630 N N . ASP A 1 84 ? 4.747 -6.209 10.599 1.00 90.81 84 ASP A N 1
ATOM 631 C CA . ASP A 1 84 ? 4.107 -6.820 11.765 1.00 90.81 84 ASP A CA 1
ATOM 632 C C . ASP A 1 84 ? 3.167 -7.964 11.328 1.00 90.81 84 ASP A C 1
ATOM 634 O O . ASP A 1 84 ? 2.207 -7.715 10.593 1.00 90.81 84 ASP A O 1
ATOM 638 N N . PRO A 1 85 ? 3.382 -9.218 11.774 1.00 88.62 85 PRO A N 1
ATOM 639 C CA . PRO A 1 85 ? 2.516 -10.346 11.421 1.00 88.62 85 PRO A CA 1
ATOM 640 C C . PRO A 1 85 ? 1.052 -10.177 11.864 1.00 88.62 85 PRO A C 1
ATOM 642 O O . PRO A 1 85 ? 0.177 -10.827 11.293 1.00 88.62 85 PRO A O 1
ATOM 645 N N . GLY A 1 86 ? 0.762 -9.304 12.836 1.00 91.88 86 GLY A N 1
ATOM 646 C CA . GLY A 1 86 ? -0.602 -8.967 13.248 1.00 91.88 86 GLY A CA 1
ATOM 647 C C . GLY A 1 86 ? -1.343 -8.030 12.285 1.00 91.88 86 GLY A C 1
ATOM 648 O O . GLY A 1 86 ? -2.564 -7.912 12.369 1.00 91.88 86 GLY A O 1
ATOM 649 N N . ARG A 1 87 ? -0.638 -7.381 11.350 1.00 94.75 87 ARG A N 1
ATOM 650 C CA . ARG A 1 87 ? -1.189 -6.354 10.448 1.00 94.75 87 ARG A CA 1
ATOM 651 C C . ARG A 1 87 ? -1.245 -6.848 9.010 1.00 94.75 87 ARG A C 1
ATOM 653 O O . ARG A 1 87 ? -0.526 -6.360 8.136 1.00 94.75 87 ARG A O 1
ATOM 660 N N . ARG A 1 88 ? -2.056 -7.875 8.775 1.00 95.31 88 ARG A N 1
ATOM 661 C CA . ARG A 1 88 ? -2.141 -8.539 7.470 1.00 95.31 88 ARG A CA 1
ATOM 662 C C . ARG A 1 88 ? -2.835 -7.657 6.434 1.00 95.31 88 ARG A C 1
ATOM 664 O O . ARG A 1 88 ? -3.861 -7.038 6.712 1.00 95.31 88 ARG A O 1
ATOM 671 N N . LEU A 1 89 ? -2.283 -7.656 5.227 1.00 96.25 89 LEU A N 1
ATOM 672 C CA . LEU A 1 89 ? -2.861 -7.025 4.049 1.00 96.25 89 LEU A CA 1
ATOM 673 C C . LEU A 1 89 ? -3.268 -8.105 3.055 1.00 96.25 89 LEU A C 1
ATOM 675 O O . LEU A 1 89 ? -2.493 -9.019 2.773 1.00 96.25 89 LEU A O 1
ATOM 679 N N . ARG A 1 90 ? -4.467 -7.980 2.490 1.00 96.06 90 ARG A N 1
ATOM 680 C CA . ARG A 1 90 ? -4.905 -8.798 1.361 1.00 96.06 90 ARG A CA 1
ATOM 681 C C . ARG A 1 90 ? -4.744 -7.984 0.088 1.00 96.06 90 ARG A C 1
ATOM 683 O O . ARG A 1 90 ? -5.447 -6.998 -0.099 1.00 96.06 90 ARG A O 1
ATOM 690 N N . VAL A 1 91 ? -3.806 -8.374 -0.768 1.00 96.62 91 VAL A N 1
ATOM 691 C CA . VAL A 1 91 ? -3.478 -7.614 -1.981 1.00 96.62 91 VAL A CA 1
ATOM 692 C C . VAL A 1 91 ? -4.155 -8.249 -3.187 1.00 96.62 91 VAL A C 1
ATOM 694 O O . VAL A 1 91 ? -3.812 -9.367 -3.567 1.00 96.62 91 VAL A O 1
ATOM 697 N N . VAL A 1 92 ? -5.107 -7.545 -3.803 1.00 96.50 92 VAL A N 1
ATOM 698 C CA . VAL A 1 92 ? -5.907 -8.105 -4.911 1.00 96.50 92 VAL A CA 1
ATOM 699 C C . VAL A 1 92 ? -5.092 -8.336 -6.188 1.00 96.50 92 VAL A C 1
ATOM 701 O O . VAL A 1 92 ? -5.368 -9.271 -6.932 1.00 96.50 92 VAL A O 1
ATOM 704 N N . ASN A 1 93 ? -4.061 -7.522 -6.422 1.00 96.31 93 ASN A N 1
ATOM 705 C CA . ASN A 1 93 ? -3.126 -7.610 -7.547 1.00 96.31 93 ASN A CA 1
ATOM 706 C C . ASN A 1 93 ? -1.711 -7.981 -7.070 1.00 96.31 93 ASN A C 1
ATOM 708 O O . ASN A 1 93 ? -0.724 -7.365 -7.468 1.00 96.31 93 ASN A O 1
ATOM 712 N N . HIS A 1 94 ? -1.597 -8.994 -6.201 1.00 95.44 94 HIS A N 1
ATOM 713 C CA . HIS A 1 94 ? -0.317 -9.417 -5.607 1.00 95.44 94 HIS A CA 1
ATOM 714 C C . HIS A 1 94 ? 0.805 -9.657 -6.633 1.00 95.44 94 HIS A C 1
ATOM 716 O O . HIS A 1 94 ? 1.959 -9.356 -6.352 1.00 95.44 94 HIS A O 1
ATOM 722 N N . THR A 1 95 ? 0.479 -10.126 -7.839 1.00 94.38 95 THR A N 1
ATOM 723 C CA . THR A 1 95 ? 1.453 -10.378 -8.916 1.00 94.38 95 THR A CA 1
ATOM 724 C C . THR A 1 95 ? 2.191 -9.132 -9.404 1.00 94.38 95 THR A C 1
ATOM 726 O O . THR A 1 95 ? 3.291 -9.253 -9.932 1.00 94.38 95 THR A O 1
ATOM 729 N N . GLU A 1 96 ? 1.596 -7.949 -9.253 1.00 93.56 96 GLU A N 1
ATOM 730 C CA . GLU A 1 96 ? 2.221 -6.665 -9.602 1.00 93.56 96 GLU A CA 1
ATOM 731 C C . GLU A 1 96 ? 3.073 -6.120 -8.451 1.00 93.56 96 GLU A C 1
ATOM 733 O O . GLU A 1 96 ? 3.903 -5.231 -8.642 1.00 93.56 96 GLU A O 1
ATOM 738 N N . MET A 1 97 ? 2.876 -6.662 -7.249 1.00 94.31 97 MET A N 1
ATOM 739 C CA . MET A 1 97 ? 3.524 -6.191 -6.045 1.00 94.31 97 MET A CA 1
ATOM 740 C C . MET A 1 97 ? 4.939 -6.773 -5.929 1.00 94.31 97 MET A C 1
ATOM 742 O O . MET A 1 97 ? 5.122 -7.994 -5.906 1.00 94.31 97 MET A O 1
ATOM 746 N N . PRO A 1 98 ? 5.963 -5.927 -5.768 1.00 92.25 98 PRO A N 1
ATOM 747 C CA . PRO A 1 98 ? 7.329 -6.390 -5.604 1.00 92.25 98 PRO A CA 1
ATOM 748 C C . PRO A 1 98 ? 7.496 -7.180 -4.303 1.00 92.25 98 PRO A C 1
ATOM 750 O O . PRO A 1 98 ? 6.930 -6.843 -3.258 1.00 92.25 98 PRO A O 1
ATOM 753 N N . VAL A 1 99 ? 8.310 -8.234 -4.356 1.00 91.94 99 VAL A N 1
ATOM 754 C CA . VAL A 1 99 ? 8.679 -9.011 -3.168 1.00 91.94 99 VAL A CA 1
ATOM 755 C C . VAL A 1 99 ? 9.668 -8.204 -2.336 1.00 91.94 99 VAL A C 1
ATOM 757 O O . VAL A 1 99 ? 10.702 -7.758 -2.832 1.00 91.94 99 VAL A O 1
ATOM 760 N N . PHE A 1 100 ? 9.372 -8.057 -1.048 1.00 91.31 100 PHE A N 1
ATOM 761 C CA . PHE A 1 100 ? 10.242 -7.376 -0.102 1.00 91.31 100 PHE A CA 1
ATOM 762 C C . PHE A 1 100 ? 10.162 -8.055 1.262 1.00 91.31 100 PHE A C 1
ATOM 764 O O . PHE A 1 100 ? 9.268 -7.786 2.062 1.00 91.31 100 PHE A O 1
ATOM 771 N N . ALA A 1 101 ? 11.111 -8.950 1.537 1.00 86.50 101 ALA A N 1
ATOM 772 C CA . ALA A 1 101 ? 11.132 -9.729 2.774 1.00 86.50 101 ALA A CA 1
ATOM 773 C C . ALA A 1 101 ? 11.682 -8.960 3.994 1.00 86.50 101 ALA A C 1
ATOM 775 O O . ALA A 1 101 ? 11.591 -9.462 5.121 1.00 86.50 101 ALA A O 1
ATOM 776 N N . GLY A 1 102 ? 12.230 -7.761 3.765 1.00 85.56 102 GLY A N 1
ATOM 777 C CA . GLY A 1 102 ? 13.025 -7.000 4.725 1.00 85.56 102 GLY A CA 1
ATOM 778 C C . GLY A 1 102 ? 14.517 -7.347 4.666 1.00 85.56 102 GLY A C 1
ATOM 779 O O . GLY A 1 102 ? 14.941 -8.299 4.013 1.00 85.56 102 GLY A O 1
ATOM 780 N N . GLY A 1 103 ? 15.323 -6.551 5.358 1.00 83.44 103 GLY A N 1
ATOM 781 C CA . GLY A 1 103 ? 16.759 -6.724 5.537 1.00 83.44 103 GLY A CA 1
ATOM 782 C C . GLY A 1 103 ? 17.177 -6.439 6.980 1.00 83.44 103 GLY A C 1
ATOM 783 O O . GLY A 1 103 ? 16.357 -6.147 7.846 1.00 83.44 103 GLY A O 1
ATOM 784 N N . LYS A 1 104 ? 18.485 -6.484 7.250 1.00 80.62 104 LYS A N 1
ATOM 785 C CA . LYS A 1 104 ? 19.040 -6.281 8.603 1.00 80.62 104 LYS A CA 1
ATOM 786 C C . LYS A 1 104 ? 18.682 -4.919 9.221 1.00 80.62 104 LYS A C 1
ATOM 788 O O . LYS A 1 104 ? 18.655 -4.795 10.440 1.00 80.62 104 LYS A O 1
ATOM 793 N N . HIS A 1 105 ? 18.438 -3.910 8.386 1.00 83.81 105 HIS A N 1
ATOM 794 C CA . HIS A 1 105 ? 18.240 -2.520 8.805 1.00 83.81 105 HIS A CA 1
ATOM 795 C C . HIS A 1 105 ? 16.833 -1.978 8.526 1.00 83.81 105 HIS A C 1
ATOM 797 O O . HIS A 1 105 ? 16.544 -0.845 8.891 1.00 83.81 105 HIS A O 1
ATOM 803 N N . PHE A 1 106 ? 15.962 -2.759 7.884 1.00 84.44 106 PHE A N 1
ATOM 804 C CA . PHE A 1 106 ? 14.621 -2.325 7.492 1.00 84.44 106 PHE A CA 1
ATOM 805 C C . PHE A 1 106 ? 13.697 -3.538 7.365 1.00 84.44 106 PHE A C 1
ATOM 807 O O . PHE A 1 106 ? 14.040 -4.517 6.710 1.00 84.44 106 PHE A O 1
ATOM 814 N N . ALA A 1 107 ? 12.520 -3.503 7.988 1.00 86.94 107 ALA A N 1
ATOM 815 C CA . ALA A 1 107 ? 11.586 -4.632 7.946 1.00 86.94 107 ALA A CA 1
ATOM 816 C C . ALA A 1 107 ? 10.668 -4.604 6.711 1.00 86.94 107 ALA A C 1
ATOM 818 O O . ALA A 1 107 ? 10.251 -5.655 6.231 1.00 86.94 107 ALA A O 1
ATOM 819 N N . CYS A 1 108 ? 10.375 -3.416 6.189 1.00 92.50 108 CYS A N 1
ATOM 820 C CA . CYS A 1 108 ? 9.406 -3.161 5.127 1.00 92.50 108 CYS A CA 1
ATOM 821 C C . CYS A 1 108 ? 9.885 -2.003 4.230 1.00 92.50 108 CYS A C 1
ATOM 823 O O . CYS A 1 108 ? 10.919 -1.395 4.515 1.00 92.50 108 CYS A O 1
ATOM 825 N N . THR A 1 109 ? 9.173 -1.738 3.135 1.00 93.31 109 THR A N 1
ATOM 826 C CA . THR A 1 109 ? 9.435 -0.611 2.225 1.00 93.31 109 THR A CA 1
ATOM 827 C C . THR A 1 109 ? 8.152 0.159 1.954 1.00 93.31 109 THR A C 1
ATOM 829 O O . THR A 1 109 ? 7.073 -0.432 1.961 1.00 93.31 109 THR A O 1
ATOM 832 N N . ASP A 1 110 ? 8.253 1.461 1.705 1.00 94.44 110 ASP A N 1
ATOM 833 C CA . ASP A 1 110 ? 7.085 2.291 1.428 1.00 94.44 110 ASP A CA 1
ATOM 834 C C . ASP A 1 110 ? 6.445 1.918 0.084 1.00 94.44 110 ASP A C 1
ATOM 836 O O . ASP A 1 110 ? 7.081 1.917 -0.981 1.00 94.44 110 ASP A O 1
ATOM 840 N N . MET A 1 111 ? 5.152 1.610 0.142 1.00 95.50 111 MET A N 1
ATOM 841 C CA . MET A 1 111 ? 4.322 1.273 -1.005 1.00 95.50 111 MET A CA 1
ATOM 842 C C . MET A 1 111 ? 3.052 2.114 -0.997 1.00 95.50 111 MET A C 1
ATOM 844 O O . MET A 1 111 ? 2.382 2.257 0.028 1.00 95.50 111 MET A O 1
ATOM 848 N N . LEU A 1 112 ? 2.737 2.663 -2.167 1.00 96.75 112 LEU A N 1
ATOM 849 C CA . LEU A 1 112 ? 1.471 3.310 -2.448 1.00 96.75 112 LEU A CA 1
ATOM 850 C C . LEU A 1 112 ? 0.437 2.230 -2.765 1.00 96.75 112 LEU A C 1
ATOM 852 O O . LEU A 1 112 ? 0.624 1.415 -3.676 1.00 96.75 112 LEU A O 1
ATOM 856 N N . LEU A 1 113 ? -0.649 2.250 -2.007 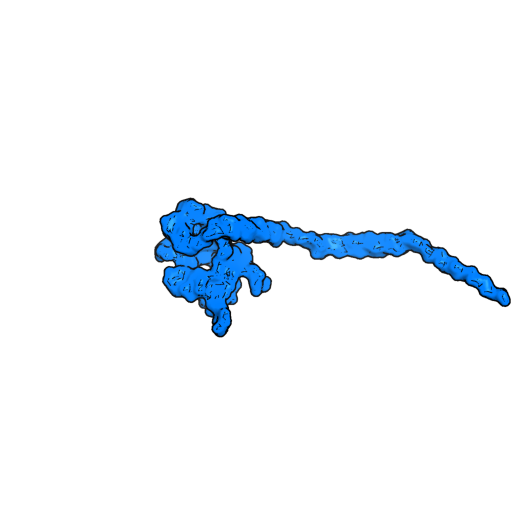1.00 97.44 113 LEU A N 1
ATOM 857 C CA . LEU A 1 113 ? -1.753 1.312 -2.106 1.00 97.44 113 LEU A CA 1
ATOM 858 C C . LEU A 1 113 ? -3.075 2.077 -2.183 1.00 97.44 113 LEU A C 1
ATOM 860 O O . LEU A 1 113 ? -3.171 3.200 -1.699 1.00 97.44 113 LEU A O 1
ATOM 864 N N . THR A 1 114 ? -4.113 1.431 -2.694 1.00 98.00 114 THR A N 1
ATOM 865 C CA . THR A 1 114 ? -5.501 1.889 -2.584 1.00 98.00 114 THR A CA 1
ATOM 866 C C . THR A 1 114 ? -6.255 0.937 -1.666 1.00 98.00 114 THR A C 1
ATOM 868 O O . THR A 1 114 ? -6.265 -0.270 -1.910 1.00 98.00 114 THR A O 1
ATOM 871 N N . VAL A 1 115 ? -6.891 1.450 -0.612 1.00 97.81 115 VAL A N 1
ATOM 872 C CA . VAL A 1 115 ? -7.711 0.626 0.291 1.00 97.81 115 VAL A CA 1
ATOM 873 C C . VAL A 1 115 ? -9.021 0.273 -0.402 1.00 97.81 115 VAL A C 1
ATOM 875 O O . VAL A 1 115 ? -9.687 1.140 -0.955 1.00 97.81 115 VAL A O 1
ATOM 878 N N . LEU A 1 116 ? -9.410 -0.997 -0.375 1.00 97.31 116 LEU A N 1
ATOM 879 C CA . LEU A 1 116 ? -10.665 -1.479 -0.960 1.00 97.31 116 LEU A CA 1
ATOM 880 C C . LEU A 1 116 ? -11.715 -1.770 0.114 1.00 97.31 116 LEU A C 1
ATOM 882 O O . LEU A 1 116 ? -12.908 -1.606 -0.126 1.00 97.31 116 LEU A O 1
ATOM 886 N N . GLY A 1 117 ? -11.265 -2.151 1.308 1.00 95.44 117 GLY A N 1
ATOM 887 C CA . GLY A 1 117 ? -12.120 -2.453 2.445 1.00 95.44 117 GLY A CA 1
ATOM 888 C C . GLY A 1 117 ? -11.405 -3.361 3.434 1.00 95.44 117 GLY A C 1
ATOM 889 O O . GLY A 1 117 ? -10.181 -3.319 3.570 1.00 95.44 117 GLY A O 1
ATOM 890 N N . THR A 1 118 ? -12.169 -4.201 4.122 1.00 92.38 118 THR A N 1
ATOM 891 C CA . THR A 1 118 ? -11.639 -5.204 5.046 1.00 92.38 118 THR A CA 1
ATOM 892 C C . THR A 1 118 ? -12.315 -6.551 4.821 1.00 92.38 118 THR A C 1
ATOM 894 O O . THR A 1 118 ? -13.497 -6.630 4.489 1.00 92.38 118 THR A O 1
ATOM 897 N N . SER A 1 119 ? -11.554 -7.627 4.998 1.00 89.25 119 SER A N 1
ATOM 898 C CA . SER A 1 119 ? -12.024 -9.008 4.873 1.00 89.25 119 SER A CA 1
ATOM 899 C C . SER A 1 119 ? -11.239 -9.881 5.850 1.00 89.25 119 SER A C 1
ATOM 901 O O . SER A 1 119 ? -10.022 -9.746 5.961 1.00 89.25 119 SER A O 1
ATOM 903 N N . ASP A 1 120 ? -11.935 -10.726 6.616 1.00 86.38 120 ASP A N 1
ATOM 904 C CA . ASP A 1 120 ? -11.343 -11.677 7.572 1.00 86.38 120 ASP A CA 1
ATOM 905 C C . ASP A 1 120 ? -10.334 -11.058 8.565 1.00 86.38 120 ASP A C 1
ATOM 907 O O . ASP A 1 120 ? -9.319 -11.657 8.935 1.00 86.38 120 ASP A O 1
ATOM 911 N 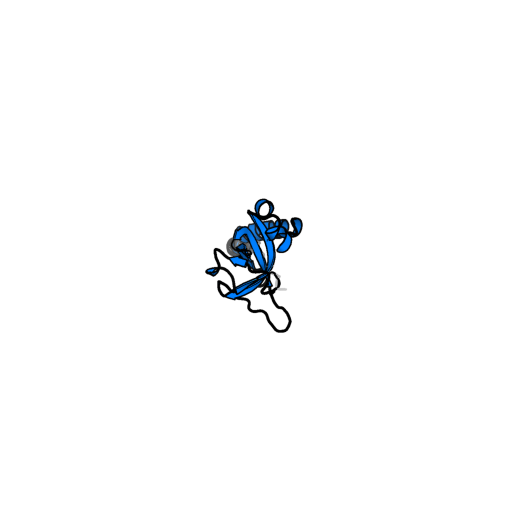N . GLY A 1 121 ? -10.610 -9.823 9.003 1.00 85.69 121 GLY A N 1
ATOM 912 C CA . GLY A 1 121 ? -9.760 -9.077 9.939 1.00 85.69 121 GLY A CA 1
ATOM 913 C C . GLY A 1 121 ? -8.465 -8.523 9.329 1.00 85.69 121 GLY A C 1
ATOM 914 O O . GLY A 1 121 ? -7.596 -8.070 10.071 1.00 85.69 121 GLY A O 1
ATOM 915 N N . ALA A 1 122 ? -8.329 -8.556 8.002 1.00 92.94 122 ALA A N 1
ATOM 916 C CA . ALA A 1 122 ? -7.252 -7.933 7.243 1.00 92.94 122 ALA A CA 1
ATOM 917 C C . ALA A 1 122 ? -7.788 -6.760 6.409 1.00 92.94 122 ALA A C 1
ATOM 919 O O . ALA A 1 122 ? -8.953 -6.749 6.000 1.00 92.94 122 ALA A O 1
ATOM 920 N N . VAL A 1 123 ? -6.927 -5.780 6.132 1.00 96.06 123 VAL A N 1
ATOM 921 C CA . VAL A 1 123 ? -7.253 -4.696 5.195 1.00 96.06 123 VAL A CA 1
ATOM 922 C C . VAL A 1 123 ? -7.013 -5.196 3.775 1.00 96.06 123 VAL A C 1
ATOM 924 O O . VAL A 1 123 ? -5.934 -5.699 3.457 1.00 96.06 123 VAL A O 1
ATOM 927 N N . GLU A 1 124 ? -8.024 -5.072 2.924 1.00 97.00 124 GLU A N 1
ATOM 928 C CA . GLU A 1 124 ? -7.927 -5.401 1.508 1.00 97.00 124 GLU A CA 1
ATOM 929 C C . GLU A 1 124 ? -7.467 -4.172 0.727 1.00 97.00 124 GLU A C 1
ATOM 931 O O . GLU A 1 124 ? -8.003 -3.074 0.893 1.00 97.00 124 GLU A O 1
ATOM 936 N N . VAL A 1 125 ? -6.444 -4.349 -0.105 1.00 97.50 125 VAL A N 1
ATOM 937 C CA . VAL A 1 125 ? -5.754 -3.266 -0.803 1.00 97.50 125 VAL A CA 1
ATOM 938 C C . VAL A 1 125 ? -5.418 -3.653 -2.241 1.00 97.50 125 VAL A C 1
ATOM 940 O O . VAL A 1 125 ? -5.227 -4.825 -2.570 1.00 97.50 125 VAL A O 1
ATOM 943 N N . LYS A 1 126 ? -5.285 -2.645 -3.097 1.00 97.44 126 LYS A N 1
ATOM 944 C CA . LYS A 1 126 ? -4.670 -2.737 -4.422 1.00 97.44 126 LYS A CA 1
ATOM 945 C C . LYS A 1 126 ? -3.304 -2.062 -4.380 1.00 97.44 126 LYS A C 1
ATOM 947 O O . LYS A 1 126 ? -3.188 -0.947 -3.883 1.00 97.44 126 LYS A O 1
ATOM 952 N N . PHE A 1 127 ? -2.272 -2.735 -4.869 1.00 96.88 127 PHE A N 1
ATOM 953 C CA . PHE A 1 127 ? -0.951 -2.146 -5.062 1.00 96.88 127 PHE A CA 1
ATOM 954 C C . PHE A 1 127 ? -0.970 -1.192 -6.260 1.00 96.88 127 PHE A C 1
ATOM 956 O O . PHE A 1 127 ? -1.525 -1.541 -7.298 1.00 96.88 127 PHE A O 1
ATOM 963 N N . GLU A 1 128 ? -0.369 -0.010 -6.117 1.00 96.00 128 GLU A N 1
ATOM 964 C CA . GLU A 1 128 ? -0.271 0.975 -7.204 1.00 96.00 128 GLU A CA 1
ATOM 965 C C . GLU A 1 128 ? 1.188 1.230 -7.596 1.00 96.00 128 GLU A C 1
ATOM 967 O O . GLU A 1 128 ? 1.535 1.225 -8.773 1.00 96.00 128 GLU A O 1
ATOM 972 N N . TYR A 1 129 ? 2.062 1.470 -6.612 1.00 92.31 129 TYR A N 1
ATOM 973 C CA . TYR A 1 129 ? 3.441 1.878 -6.880 1.00 92.31 129 TYR A CA 1
ATOM 974 C C . TYR A 1 129 ? 4.360 1.646 -5.673 1.00 92.31 129 TYR A C 1
ATOM 976 O O . TYR A 1 129 ? 3.930 1.736 -4.524 1.00 92.31 129 TYR A O 1
ATOM 984 N N . SER A 1 130 ? 5.656 1.406 -5.904 1.00 86.69 130 SER A N 1
ATOM 985 C CA . SER A 1 130 ? 6.676 1.391 -4.843 1.00 86.69 130 SER A CA 1
ATOM 986 C C . SER A 1 130 ? 7.670 2.531 -5.036 1.00 86.69 130 SER A C 1
ATOM 988 O O . SER A 1 130 ? 8.211 2.715 -6.121 1.00 86.69 130 SER A O 1
ATOM 990 N N . ARG A 1 131 ? 7.939 3.296 -3.969 1.00 71.75 131 ARG A N 1
ATOM 991 C CA . ARG A 1 131 ? 8.808 4.486 -4.019 1.00 71.75 131 ARG A CA 1
ATOM 992 C C . ARG A 1 131 ? 10.300 4.147 -4.198 1.00 71.75 131 ARG A C 1
ATOM 994 O O . ARG A 1 131 ? 11.068 5.034 -4.561 1.00 71.75 131 ARG A O 1
ATOM 1001 N N . HIS A 1 132 ? 10.707 2.899 -3.955 1.00 63.41 132 HIS A N 1
ATOM 1002 C CA . HIS A 1 132 ? 12.112 2.514 -3.754 1.00 63.41 132 HIS A CA 1
ATOM 1003 C C . HIS A 1 132 ? 12.626 1.378 -4.658 1.00 63.41 132 HIS A C 1
ATOM 1005 O O . HIS A 1 132 ? 13.600 0.721 -4.287 1.00 63.41 132 HIS A O 1
ATOM 1011 N N . ILE A 1 133 ? 12.005 1.142 -5.818 1.00 52.03 133 ILE A N 1
ATOM 1012 C CA . ILE A 1 133 ? 12.457 0.130 -6.794 1.00 52.03 133 ILE A CA 1
ATOM 1013 C C . ILE A 1 133 ? 12.884 0.797 -8.091 1.00 52.03 133 ILE A C 1
ATOM 1015 O O . ILE A 1 133 ? 12.169 1.726 -8.525 1.00 52.03 133 ILE A O 1
#

Nearest PDB structures (foldseek):
  4nnh-assembly1_A  TM=5.525E-01  e=8.971E-02  Mycolicibacterium smegmatis MC2 155
  9gut-assembly1_B  TM=5.640E-01  e=7.877E-02  Escherichia coli K-12
  5lm9-assembly1_A  TM=4.952E-01  e=4.111E-02  Escherichia coli K-12
  4jc0-assembly2_B  TM=5.234E-01  e=7.381E-02  Thermotoga maritima
  4s37-assembly3_G  TM=3.848E-01  e=8.185E-01  Pseudomonas aeruginosa

Sequence (133 aa):
MKRLKRFVLCPTAGLAAIFLLVLWLGPLLRTSPELKEYRRMLGEAEELGLTYESALADPGSAAGKPVLWCVQNRGADMVTAGGDPGRRLRVVNHTEMPVFAGGKHFACTDMLLTVLGTSDGAVEVKFEYSRHI